Protein AF-A0A9J6AT78-F1 (afdb_monomer)

Secondary structure (DSSP, 8-state):
-HHHHHHHHHHHT---EEEEETTS-GGGPPTTSEEEEE-GGGHHHHHHHHHHHHHHHSTT-----TTT-HHHHHHIIIIIHHHHHHHHTS--------BTB-TTS--HHHHHHHHHHHHHTT---

Mean predicted aligned error: 10.42 Å

Organism: Solanum commersonii (NCBI:txid4109)

Foldseek 3Di:
DVQVVQVVCVVVVHAAEAEAEPPDDPVPDHPNYHYHYDHCVCPVVVRVVVVVVCVVVDPPDDDCPCPPDVVNLVCLLVPVLVVCCVVVVHDDPPDDDDDPDDNNNDPVVVSVVVVVVCVVVVHDD

Sequence (125 aa):
MGISMAFMAAMKGYKMVLIMPLCTSMERRPFGADLIVIDPTKGMEGTVKKAYELLESTPNVFMLQQFSNHVNTQLHFDTIGPEIWEETLGPHHITENGVGFKPDIPDMDLMEEHLHWKRSEGFPL

Nearest PDB structures (foldseek):
  7n2t-assembly1_A-2  TM=7.933E-01  e=7.556E-06  Citrullus lanatus
  8b9y-assembly1_B  TM=8.434E-01  e=4.589E-05  Trypanosoma cruzi
  8b9w-assembly1_B  TM=7.804E-01  e=2.515E-05  Trypanosoma theileri
  8b9y-assembly1_A  TM=8.154E-01  e=2.133E-04  Trypanosoma cruzi
  6ahi-assembly1_B  TM=9.251E-01  e=1.692E-03  Helicobacter pylori 26695

Radius of gyration: 18.04 Å; Cα contacts (8 Å, |Δi|>4): 102; chains: 1; bounding box: 39×37×44 Å

pLDDT: mean 76.32, std 14.46, range [44.09, 93.75]

Structure (mmCIF, N/CA/C/O backbone):
data_AF-A0A9J6AT78-F1
#
_entry.id   AF-A0A9J6AT78-F1
#
loop_
_atom_site.group_PDB
_atom_site.id
_atom_site.type_symbol
_atom_site.label_atom_id
_atom_site.label_alt_id
_atom_site.label_comp_id
_atom_site.label_asym_id
_atom_site.label_entity_id
_atom_site.label_seq_id
_atom_site.pdbx_PDB_ins_code
_atom_site.Cartn_x
_atom_site.Cartn_y
_atom_site.Cartn_z
_atom_site.occupancy
_atom_site.B_iso_or_equiv
_atom_site.auth_seq_id
_atom_site.auth_comp_id
_atom_site.auth_asym_id
_atom_site.auth_atom_id
_atom_site.pdbx_PDB_model_num
ATOM 1 N N . MET A 1 1 ? -2.002 4.564 -5.508 1.00 74.88 1 MET A N 1
ATOM 2 C CA . MET A 1 1 ? -2.168 3.320 -4.725 1.00 74.88 1 MET A CA 1
ATOM 3 C C . MET A 1 1 ? -3.592 3.088 -4.219 1.00 74.88 1 MET A C 1
ATOM 5 O O . MET A 1 1 ? -4.172 2.081 -4.590 1.00 74.88 1 MET A O 1
ATOM 9 N N . GLY A 1 2 ? -4.187 3.979 -3.410 1.00 80.88 2 GLY A N 1
ATOM 10 C CA . GLY A 1 2 ? -5.500 3.718 -2.782 1.00 80.88 2 GLY A CA 1
ATOM 11 C C . GLY A 1 2 ? -6.634 3.343 -3.751 1.00 80.88 2 GLY A C 1
ATOM 12 O O . GLY A 1 2 ? -7.382 2.415 -3.472 1.00 80.88 2 GLY A O 1
ATOM 13 N N . ILE A 1 3 ? -6.710 4.000 -4.913 1.00 84.31 3 ILE A N 1
ATOM 14 C CA . ILE A 1 3 ? -7.707 3.706 -5.959 1.00 84.31 3 ILE A CA 1
ATOM 15 C C . ILE A 1 3 ? -7.456 2.332 -6.598 1.00 84.31 3 ILE A C 1
ATOM 17 O O . ILE A 1 3 ? -8.357 1.500 -6.637 1.00 84.31 3 ILE A O 1
ATOM 21 N N . SER A 1 4 ? -6.226 2.073 -7.054 1.00 86.38 4 SER A N 1
ATOM 22 C CA . SER A 1 4 ? -5.836 0.805 -7.689 1.00 86.38 4 SER A CA 1
ATOM 23 C C . SER A 1 4 ? -6.079 -0.392 -6.769 1.00 86.38 4 SER A C 1
ATOM 25 O O . SER A 1 4 ? -6.591 -1.421 -7.198 1.00 86.38 4 SER A O 1
ATOM 27 N N . MET A 1 5 ? -5.768 -0.241 -5.481 1.00 87.25 5 MET A N 1
ATOM 28 C CA . MET A 1 5 ? -6.000 -1.287 -4.492 1.00 87.25 5 MET A CA 1
ATOM 29 C C . MET A 1 5 ? -7.486 -1.513 -4.218 1.00 87.25 5 MET A C 1
ATOM 31 O O . MET A 1 5 ? -7.900 -2.664 -4.133 1.00 87.25 5 MET A O 1
ATOM 35 N N . ALA A 1 6 ? -8.291 -0.450 -4.128 1.00 87.81 6 ALA A N 1
ATOM 36 C CA . ALA A 1 6 ? -9.737 -0.580 -3.950 1.00 87.81 6 ALA A CA 1
ATOM 37 C C . ALA A 1 6 ? -10.381 -1.311 -5.131 1.00 87.81 6 ALA A C 1
ATOM 39 O O . ALA A 1 6 ? -11.208 -2.197 -4.937 1.00 87.81 6 ALA A O 1
ATOM 40 N N . PHE A 1 7 ? -9.925 -1.007 -6.347 1.00 88.25 7 PHE A N 1
ATOM 41 C CA . PHE A 1 7 ? -10.332 -1.721 -7.548 1.00 88.25 7 PHE A CA 1
ATOM 42 C C . PHE A 1 7 ? -9.959 -3.212 -7.488 1.00 88.25 7 PHE A C 1
ATOM 44 O O . PHE A 1 7 ? -10.827 -4.069 -7.651 1.00 88.25 7 PHE A O 1
ATOM 51 N N . MET A 1 8 ? -8.701 -3.543 -7.173 1.00 90.44 8 MET A N 1
ATOM 52 C CA . MET A 1 8 ? -8.251 -4.939 -7.058 1.00 90.44 8 MET A CA 1
ATOM 53 C C . MET A 1 8 ? -8.966 -5.709 -5.944 1.00 90.44 8 MET A C 1
ATOM 55 O O . MET A 1 8 ? -9.295 -6.883 -6.118 1.00 90.44 8 MET A O 1
ATOM 59 N N . ALA A 1 9 ? -9.222 -5.059 -4.808 1.00 90.25 9 ALA A N 1
ATOM 60 C CA . ALA A 1 9 ? -9.974 -5.636 -3.705 1.00 90.25 9 ALA A CA 1
ATOM 61 C C . ALA A 1 9 ? -11.416 -5.938 -4.124 1.00 90.25 9 ALA A C 1
ATOM 63 O O . ALA A 1 9 ? -11.871 -7.064 -3.935 1.00 90.25 9 ALA A O 1
ATOM 64 N N . ALA A 1 10 ? -12.089 -4.990 -4.784 1.00 89.75 10 ALA A N 1
ATOM 65 C CA . ALA A 1 10 ? -13.435 -5.186 -5.310 1.00 89.75 10 ALA A CA 1
ATOM 66 C C . ALA A 1 10 ? -13.494 -6.344 -6.322 1.00 89.75 10 ALA A C 1
ATOM 68 O O . ALA A 1 10 ? -14.362 -7.208 -6.210 1.00 89.75 10 ALA A O 1
ATOM 69 N N . MET A 1 11 ? -12.539 -6.424 -7.256 1.00 90.94 11 MET A N 1
ATOM 70 C CA . MET A 1 11 ? -12.469 -7.515 -8.239 1.00 90.94 11 MET A CA 1
ATOM 71 C C . MET A 1 11 ? -12.251 -8.890 -7.604 1.00 90.94 11 MET A C 1
ATOM 73 O O . MET A 1 11 ? -12.798 -9.883 -8.076 1.00 90.94 11 MET A O 1
ATOM 77 N N . LYS A 1 12 ? -11.429 -8.966 -6.553 1.00 91.31 12 LYS A N 1
ATOM 78 C CA . LYS A 1 12 ? -11.115 -10.222 -5.858 1.00 91.31 12 LYS A CA 1
ATOM 79 C C . LYS A 1 12 ? -12.081 -10.541 -4.709 1.00 91.31 12 LYS A C 1
ATOM 81 O O . LYS A 1 12 ? -11.910 -11.564 -4.054 1.00 91.31 12 LYS A O 1
ATOM 86 N N . GLY A 1 13 ? -13.086 -9.697 -4.464 1.00 91.06 13 GLY A N 1
ATOM 87 C CA . GLY A 1 13 ? -14.075 -9.888 -3.399 1.00 91.06 13 GLY A CA 1
ATOM 88 C C . GLY A 1 13 ? -13.543 -9.635 -1.983 1.00 91.06 13 GLY A C 1
ATOM 89 O O . GLY A 1 13 ? -14.127 -10.120 -1.014 1.00 91.06 13 GLY A O 1
ATOM 90 N N . TYR A 1 14 ? -12.447 -8.887 -1.839 1.00 91.56 14 TYR A N 1
ATOM 91 C CA . TYR A 1 14 ? -11.921 -8.481 -0.538 1.00 91.56 14 TYR A CA 1
ATOM 92 C C . TYR A 1 14 ? -12.579 -7.191 -0.058 1.00 91.56 14 TYR A C 1
ATOM 94 O O . TYR A 1 14 ? -12.731 -6.229 -0.812 1.00 91.56 14 TYR A O 1
ATOM 102 N N . LYS A 1 15 ? -12.896 -7.137 1.239 1.00 91.06 15 LYS A N 1
ATOM 103 C CA . LYS A 1 15 ? -13.198 -5.866 1.899 1.00 91.06 15 LYS A CA 1
ATOM 104 C C . LYS A 1 15 ? -11.909 -5.072 2.045 1.00 91.06 15 LYS A C 1
ATOM 106 O O . LYS A 1 15 ? -10.910 -5.603 2.526 1.00 91.06 15 LYS A O 1
ATOM 111 N N . MET A 1 16 ? -11.947 -3.805 1.657 1.00 91.31 16 MET A N 1
ATOM 112 C CA . MET A 1 16 ? -10.806 -2.911 1.777 1.00 91.31 16 MET A CA 1
ATOM 113 C C . MET A 1 16 ? -11.164 -1.699 2.620 1.00 91.31 16 MET A C 1
ATOM 115 O O . MET A 1 16 ? -12.173 -1.046 2.373 1.00 91.31 16 MET A O 1
ATOM 119 N N . VAL A 1 17 ? -10.279 -1.382 3.564 1.00 91.94 17 VAL A N 1
ATOM 120 C CA . VAL A 1 17 ? -10.302 -0.138 4.330 1.00 91.94 17 VAL A CA 1
ATOM 121 C C . VAL A 1 17 ? -9.112 0.709 3.897 1.00 91.94 17 VAL A C 1
ATOM 123 O O . VAL A 1 17 ? -7.971 0.243 3.909 1.00 91.94 17 VAL A O 1
ATOM 126 N N . LEU A 1 18 ? -9.368 1.955 3.513 1.00 90.56 18 LEU A N 1
ATOM 127 C CA . LEU A 1 18 ? -8.349 2.948 3.200 1.00 90.56 18 LEU A CA 1
ATOM 128 C C . LEU A 1 18 ? -8.358 4.040 4.268 1.00 90.56 18 LEU A C 1
ATOM 130 O O . LEU A 1 18 ? -9.412 4.548 4.640 1.00 90.56 18 LEU A O 1
ATOM 134 N N . ILE A 1 19 ? -7.171 4.426 4.731 1.00 90.38 19 ILE A N 1
ATOM 135 C CA . ILE A 1 19 ? -6.993 5.510 5.697 1.00 90.38 19 ILE A CA 1
ATOM 136 C C . ILE A 1 19 ? -6.219 6.632 5.014 1.00 90.38 19 ILE A C 1
ATOM 138 O O . ILE A 1 19 ? -5.188 6.372 4.392 1.00 90.38 19 ILE A O 1
ATOM 142 N N . MET A 1 20 ? -6.712 7.867 5.099 1.00 87.44 20 MET A N 1
ATOM 143 C CA . MET A 1 20 ? -6.024 9.032 4.533 1.00 87.44 20 MET A CA 1
ATOM 144 C C . MET A 1 20 ? -6.281 10.310 5.348 1.00 87.44 20 MET A C 1
ATOM 146 O O . MET A 1 20 ? -7.318 10.417 6.008 1.00 87.44 20 MET A O 1
ATOM 150 N N . PRO A 1 21 ? -5.389 11.312 5.285 1.00 84.38 21 PRO A N 1
ATOM 151 C CA . PRO A 1 21 ? -5.652 12.619 5.874 1.00 84.38 21 PRO A CA 1
ATOM 152 C C . PRO A 1 21 ? -6.688 13.416 5.057 1.00 84.38 21 PRO A C 1
ATOM 154 O O . PRO A 1 21 ? -6.754 13.299 3.828 1.00 84.38 21 PRO A O 1
ATOM 157 N N . LEU A 1 22 ? -7.468 14.270 5.734 1.00 75.12 22 LEU A N 1
ATOM 158 C CA . LEU A 1 22 ? -8.565 15.078 5.157 1.00 75.12 22 LEU A CA 1
ATOM 159 C C . LEU A 1 22 ? -8.131 16.082 4.063 1.00 75.12 22 LEU A C 1
ATOM 161 O O . LEU A 1 22 ? -8.977 16.699 3.427 1.00 75.12 22 LEU A O 1
ATOM 165 N N . CYS A 1 23 ? -6.833 16.250 3.803 1.00 64.25 23 CYS A N 1
ATOM 166 C CA . CYS A 1 23 ? -6.301 17.159 2.780 1.00 64.25 23 CYS A CA 1
ATOM 167 C C . CYS A 1 23 ? -6.329 16.599 1.342 1.00 64.25 23 CYS A C 1
ATOM 169 O O . CYS A 1 23 ? -5.835 17.240 0.416 1.00 64.25 23 CYS A O 1
ATOM 171 N N . THR A 1 24 ? -6.880 15.405 1.134 1.00 62.28 24 THR A N 1
ATOM 172 C CA . THR A 1 24 ? -6.961 14.759 -0.183 1.00 62.28 24 THR A CA 1
ATOM 173 C C . THR A 1 24 ? 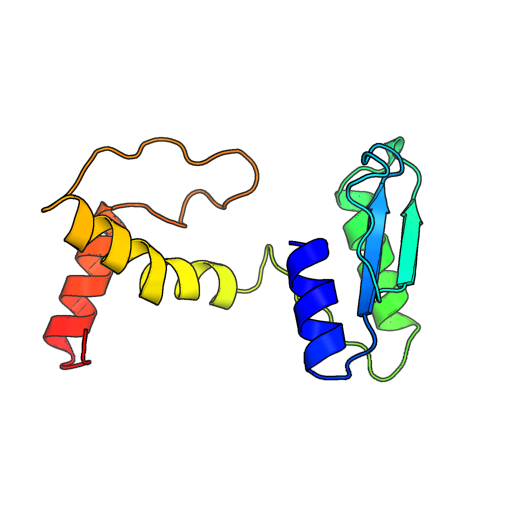-8.227 15.181 -0.941 1.00 62.28 24 THR A C 1
ATOM 175 O O . THR A 1 24 ? -9.316 15.258 -0.372 1.00 62.28 24 THR A O 1
ATOM 178 N N . SER A 1 25 ? -8.097 15.493 -2.240 1.00 63.34 25 SER A N 1
ATOM 179 C CA . SER A 1 25 ? -9.225 15.951 -3.069 1.00 63.34 25 SER A CA 1
ATOM 180 C C . SER A 1 25 ? -10.338 14.900 -3.152 1.00 63.34 25 SER A C 1
ATOM 182 O O . SER A 1 25 ? -10.081 13.695 -3.172 1.00 63.34 25 SER A O 1
ATOM 184 N N . MET A 1 26 ? -11.597 15.345 -3.236 1.00 63.00 26 MET A N 1
ATOM 185 C CA . MET A 1 26 ? -12.754 14.438 -3.263 1.00 63.00 26 MET A CA 1
ATOM 186 C C . MET A 1 26 ? -12.790 13.495 -4.466 1.00 63.00 26 MET A C 1
ATOM 188 O O . MET A 1 26 ? -13.333 12.400 -4.357 1.00 63.00 26 MET A O 1
ATOM 192 N N . GLU A 1 27 ? -12.153 13.880 -5.567 1.00 67.44 27 GLU A N 1
ATOM 193 C CA . GLU A 1 27 ? -11.991 13.057 -6.770 1.00 67.44 27 GLU A CA 1
ATOM 194 C C . GLU A 1 27 ? -11.141 11.800 -6.526 1.00 67.44 27 GLU A C 1
ATOM 196 O O . GLU A 1 27 ? -11.209 10.847 -7.293 1.00 67.44 27 GLU A O 1
ATOM 201 N N . ARG A 1 28 ? -10.342 11.769 -5.450 1.00 66.69 28 ARG A N 1
ATOM 202 C CA . ARG A 1 28 ? -9.440 10.652 -5.128 1.00 66.69 28 ARG A CA 1
ATOM 203 C C . ARG A 1 28 ? -10.039 9.636 -4.157 1.00 66.69 28 ARG A C 1
ATOM 205 O O . ARG A 1 28 ? -9.322 8.757 -3.673 1.00 66.69 28 ARG A O 1
ATOM 212 N N . ARG A 1 29 ? -11.337 9.739 -3.857 1.00 67.75 29 ARG A N 1
ATOM 213 C CA . ARG A 1 29 ? -12.028 8.760 -3.012 1.00 67.75 29 ARG A CA 1
ATOM 214 C C . ARG A 1 29 ? -12.136 7.425 -3.756 1.00 67.75 29 ARG A C 1
ATOM 216 O O . ARG A 1 29 ? -12.662 7.402 -4.867 1.00 67.75 29 ARG A O 1
ATOM 223 N N . PRO A 1 30 ? -11.651 6.316 -3.177 1.00 68.81 30 PRO A N 1
ATOM 224 C CA . PRO A 1 30 ? -11.787 5.012 -3.807 1.00 68.81 30 PRO A CA 1
ATOM 225 C 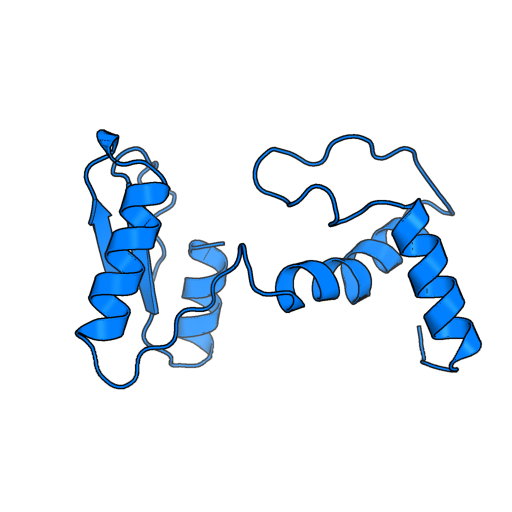C . PRO A 1 30 ? -13.258 4.589 -3.853 1.00 68.81 30 PRO A C 1
ATOM 227 O O . PRO A 1 30 ? -13.976 4.686 -2.859 1.00 68.81 30 PRO A O 1
ATOM 230 N N . PHE A 1 31 ? -13.698 4.070 -4.995 1.00 71.06 31 PHE A N 1
ATOM 231 C CA . PHE A 1 31 ? -14.990 3.402 -5.099 1.00 71.06 31 PHE A CA 1
ATOM 232 C C . PHE A 1 31 ? -14.870 1.967 -4.575 1.00 71.06 31 PHE A C 1
ATOM 234 O O . PHE A 1 31 ? -13.922 1.262 -4.916 1.00 71.06 31 PHE A O 1
ATOM 241 N N . GLY A 1 32 ? -15.825 1.535 -3.747 1.00 75.69 32 GLY A N 1
ATOM 242 C CA . GLY A 1 32 ? -15.883 0.156 -3.242 1.00 75.69 32 GLY A CA 1
ATOM 243 C C . GLY A 1 32 ? -14.943 -0.170 -2.074 1.00 75.69 32 GLY A C 1
ATOM 244 O O . GLY A 1 32 ? -14.782 -1.344 -1.755 1.00 75.69 32 GLY A O 1
ATOM 245 N N . ALA A 1 33 ? -14.347 0.836 -1.427 1.00 86.25 33 ALA A N 1
ATOM 246 C CA . ALA A 1 33 ? -13.570 0.670 -0.198 1.00 86.25 33 ALA A CA 1
ATOM 247 C C . ALA A 1 33 ?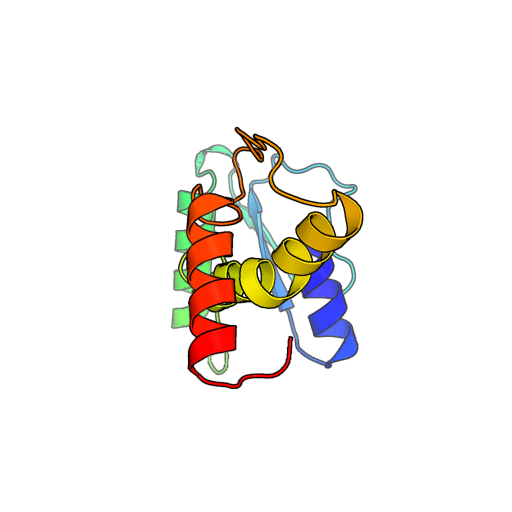 -14.112 1.568 0.921 1.00 86.25 33 ALA A C 1
ATOM 249 O O . ALA A 1 33 ? -14.545 2.695 0.670 1.00 86.25 33 ALA A O 1
ATOM 250 N N . ASP A 1 34 ? -14.039 1.083 2.157 1.00 88.81 34 ASP A N 1
ATOM 251 C CA . ASP A 1 34 ? -14.362 1.866 3.343 1.00 88.81 34 ASP A CA 1
ATOM 252 C C . ASP A 1 34 ? -13.270 2.912 3.571 1.00 88.81 34 ASP A C 1
ATOM 254 O O . ASP A 1 34 ? -12.078 2.598 3.572 1.00 88.81 34 ASP A O 1
ATOM 258 N N . LEU A 1 35 ? -13.665 4.170 3.761 1.00 88.00 35 LEU A N 1
ATOM 259 C CA . LEU A 1 35 ? -12.734 5.285 3.892 1.00 88.00 35 LEU A CA 1
ATOM 260 C C . LEU A 1 35 ? -12.742 5.843 5.316 1.00 88.00 35 LEU A C 1
ATOM 262 O O . LEU A 1 35 ? -13.736 6.412 5.762 1.00 88.00 35 LEU A O 1
ATOM 266 N N . ILE A 1 36 ? -11.602 5.750 5.997 1.00 89.12 36 ILE A N 1
ATOM 267 C CA . ILE A 1 36 ? -11.364 6.404 7.284 1.00 89.12 36 ILE A CA 1
ATOM 268 C C . ILE A 1 36 ? -10.543 7.663 7.030 1.00 89.12 36 ILE A C 1
ATOM 270 O O . ILE A 1 36 ? -9.400 7.606 6.573 1.00 89.12 36 ILE A O 1
ATOM 274 N N . VAL A 1 37 ? -11.123 8.812 7.355 1.00 87.88 37 VAL A N 1
ATOM 275 C CA . VAL A 1 37 ? -10.438 10.096 7.227 1.00 87.88 37 VAL A CA 1
ATOM 276 C C . VAL A 1 37 ? -9.892 10.525 8.581 1.00 87.88 37 VAL A C 1
ATOM 278 O O . VAL A 1 37 ? -10.607 10.483 9.582 1.00 87.88 37 VAL A O 1
ATOM 281 N N . ILE A 1 38 ? -8.625 10.935 8.615 1.00 89.44 38 ILE A N 1
ATOM 282 C CA . ILE A 1 38 ? -7.968 11.433 9.827 1.00 89.44 38 ILE A CA 1
ATOM 283 C C . ILE A 1 38 ? -7.635 12.923 9.730 1.00 89.44 38 ILE A C 1
ATOM 285 O O . ILE A 1 38 ? -7.621 13.517 8.648 1.00 89.44 38 ILE A O 1
ATOM 289 N N . ASP A 1 39 ? -7.332 13.507 10.888 1.00 87.88 39 ASP A N 1
ATOM 290 C CA . ASP A 1 39 ? -6.855 14.880 11.019 1.00 87.88 39 ASP A CA 1
ATOM 291 C C . ASP A 1 39 ? -5.626 15.129 10.114 1.00 87.88 39 ASP A C 1
ATOM 293 O O . ASP A 1 39 ? -4.630 14.401 10.227 1.00 87.88 39 ASP A O 1
ATOM 297 N N . PRO A 1 40 ? -5.671 16.139 9.221 1.00 85.06 40 PRO A N 1
ATOM 298 C CA . PRO A 1 40 ? -4.582 16.436 8.297 1.00 85.06 40 PRO A CA 1
ATOM 299 C C . PRO A 1 40 ? -3.277 16.823 9.004 1.00 85.06 40 PRO A C 1
ATOM 301 O O . PRO A 1 40 ? -2.207 16.571 8.455 1.00 85.06 40 PRO A O 1
ATOM 304 N N . THR A 1 41 ? -3.338 17.362 10.228 1.00 88.62 41 THR A N 1
ATOM 305 C CA . THR A 1 41 ? -2.150 17.742 11.014 1.00 88.62 41 THR A CA 1
ATOM 306 C C . 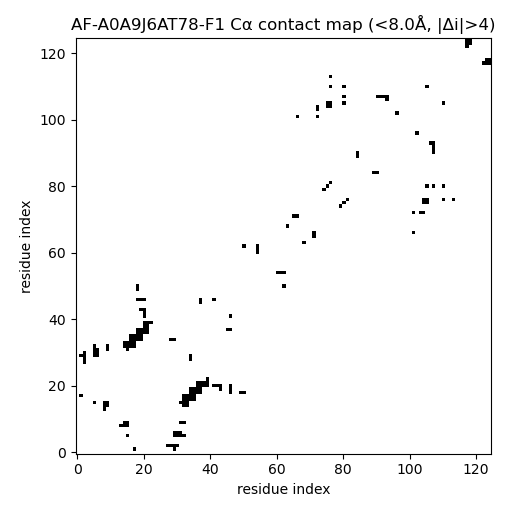THR A 1 41 ? -1.282 16.545 11.398 1.00 88.62 41 THR A C 1
ATOM 308 O O . THR A 1 41 ? -0.087 16.701 11.628 1.00 88.62 41 THR A O 1
ATOM 311 N N . LYS A 1 42 ? -1.857 15.335 11.424 1.00 86.38 42 LYS A N 1
ATOM 312 C CA . LYS A 1 42 ? -1.131 14.100 11.751 1.00 86.38 42 LYS A CA 1
ATOM 313 C C . LYS A 1 42 ? -0.404 13.487 10.551 1.00 86.38 42 LYS A C 1
ATOM 315 O O . LYS A 1 42 ? 0.379 12.554 10.730 1.00 86.38 42 LYS A O 1
ATOM 320 N N . GLY A 1 43 ? -0.674 13.974 9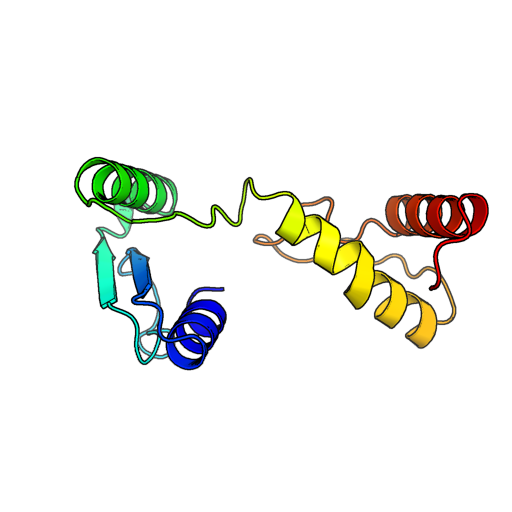.338 1.00 85.19 43 GLY A N 1
ATOM 321 C CA . GLY A 1 43 ? -0.004 13.551 8.110 1.00 85.19 43 GLY A CA 1
ATOM 322 C C . GLY A 1 43 ? 0.027 12.031 7.881 1.00 85.19 43 GLY A C 1
ATOM 323 O O . GLY A 1 43 ? -0.887 11.283 8.247 1.00 85.19 43 GLY A O 1
ATOM 324 N N . MET A 1 44 ? 1.104 11.565 7.243 1.00 84.88 44 MET A N 1
ATOM 325 C CA . MET A 1 44 ? 1.296 10.145 6.925 1.00 84.88 44 MET A CA 1
ATOM 326 C C . MET A 1 44 ? 1.609 9.291 8.155 1.00 84.88 44 MET A C 1
ATOM 328 O O . MET A 1 44 ? 1.145 8.156 8.230 1.00 84.88 44 MET A O 1
ATOM 332 N N . GLU A 1 45 ? 2.325 9.830 9.141 1.00 87.81 45 GLU A N 1
ATOM 333 C CA . GLU A 1 45 ? 2.635 9.113 10.383 1.00 87.81 45 GLU A CA 1
ATOM 334 C C . GLU A 1 45 ? 1.355 8.750 11.148 1.00 87.81 45 GLU A C 1
ATOM 336 O O . GLU A 1 45 ? 1.151 7.595 11.524 1.00 87.81 45 GLU A O 1
ATOM 341 N N . GLY A 1 46 ? 0.422 9.699 11.277 1.00 89.56 46 GLY A N 1
ATOM 342 C CA . GLY A 1 46 ? -0.893 9.439 11.857 1.00 89.56 46 GLY A CA 1
ATOM 343 C C . GLY A 1 46 ? -1.713 8.425 11.067 1.00 89.56 46 GLY A C 1
ATOM 344 O O . GLY A 1 46 ? -2.441 7.630 11.661 1.00 89.56 46 GLY A O 1
ATOM 345 N N . THR A 1 47 ? -1.574 8.425 9.739 1.00 90.06 47 THR A N 1
ATOM 346 C CA . THR A 1 47 ? -2.254 7.465 8.858 1.00 90.06 47 THR A CA 1
ATOM 347 C C . THR A 1 47 ? -1.754 6.048 9.124 1.00 90.06 47 THR A C 1
ATOM 349 O O . THR A 1 47 ? -2.553 5.131 9.311 1.00 90.06 47 THR A O 1
ATOM 352 N N . VAL A 1 48 ? -0.433 5.876 9.207 1.00 89.62 48 VAL A N 1
ATOM 353 C CA . VAL A 1 48 ? 0.209 4.589 9.495 1.00 89.62 48 VAL A CA 1
ATOM 354 C C . VAL A 1 48 ? -0.140 4.112 10.901 1.00 89.62 48 VAL A C 1
ATOM 356 O O . VAL A 1 48 ? -0.567 2.971 11.061 1.00 89.62 48 VAL A O 1
ATOM 359 N N . LYS A 1 49 ? -0.049 4.987 11.910 1.00 92.69 49 LYS A N 1
ATOM 360 C CA . LYS A 1 49 ? -0.432 4.651 13.287 1.00 92.69 49 LYS A CA 1
ATOM 361 C C . LYS A 1 49 ? -1.875 4.154 13.364 1.00 92.69 49 LYS A C 1
ATOM 363 O O . LYS A 1 49 ? -2.136 3.123 13.976 1.00 92.69 49 LYS A O 1
ATOM 368 N N . LYS A 1 50 ? -2.808 4.840 12.693 1.00 91.81 50 LYS A N 1
ATOM 369 C CA . LYS A 1 50 ? -4.216 4.430 12.687 1.00 91.81 50 LYS A CA 1
ATOM 370 C C . LYS A 1 50 ? -4.438 3.084 11.994 1.00 91.81 50 LYS A C 1
ATOM 372 O O . LYS A 1 50 ? -5.306 2.325 12.417 1.00 91.81 50 LYS A O 1
ATOM 377 N N . ALA A 1 51 ? -3.655 2.778 10.959 1.00 91.94 51 ALA A N 1
ATOM 378 C CA . ALA A 1 51 ? -3.703 1.480 10.292 1.00 91.94 51 ALA A CA 1
ATOM 379 C C . ALA A 1 51 ? -3.253 0.341 11.219 1.00 91.94 51 ALA A C 1
ATOM 381 O O . ALA A 1 51 ? -3.903 -0.701 11.241 1.00 91.94 51 ALA A O 1
ATOM 382 N N . TYR A 1 52 ? -2.207 0.554 12.023 1.00 93.06 52 TYR A N 1
ATOM 383 C CA . TYR A 1 52 ? -1.778 -0.420 13.032 1.00 93.06 52 TYR A CA 1
ATOM 384 C C . TYR A 1 52 ? -2.810 -0.602 14.151 1.00 93.06 52 TYR A C 1
ATOM 386 O O . TYR A 1 52 ? -3.136 -1.736 14.482 1.00 93.06 52 TYR A O 1
ATOM 394 N N . GLU A 1 53 ? -3.408 0.481 14.660 1.00 93.50 53 GLU A N 1
ATOM 395 C CA . GLU A 1 53 ? -4.510 0.380 15.633 1.00 93.50 53 GLU A CA 1
ATOM 396 C C . GLU A 1 53 ? -5.678 -0.468 15.090 1.00 93.50 53 GLU A C 1
ATOM 398 O O . GLU A 1 53 ? -6.282 -1.260 15.816 1.00 93.50 53 GLU A O 1
ATOM 403 N N . LEU A 1 54 ? -6.012 -0.316 13.803 1.00 91.75 54 LEU A N 1
ATOM 404 C CA . LEU A 1 54 ? -7.064 -1.103 13.156 1.00 91.75 54 LEU A CA 1
ATOM 405 C C . LEU A 1 54 ? -6.662 -2.574 12.990 1.00 91.75 54 LEU A C 1
ATOM 407 O O . LEU A 1 54 ? -7.492 -3.456 13.199 1.00 91.75 54 LEU A O 1
ATOM 411 N N . LEU A 1 55 ? -5.401 -2.829 12.635 1.00 92.88 55 LEU A N 1
ATOM 412 C CA . LEU A 1 55 ? -4.844 -4.173 12.498 1.00 92.88 55 LEU A CA 1
ATOM 413 C C . LEU A 1 55 ? -4.889 -4.942 13.827 1.00 92.88 55 LEU A C 1
ATOM 415 O O . LEU A 1 55 ? -5.243 -6.114 13.837 1.00 92.88 55 LEU A O 1
ATOM 419 N N . GLU A 1 56 ? -4.572 -4.282 14.942 1.00 93.75 56 GLU A N 1
ATOM 420 C CA . GLU A 1 56 ? -4.594 -4.886 16.281 1.00 93.75 56 GLU A CA 1
ATOM 421 C C . GLU A 1 56 ? -6.017 -5.138 16.798 1.00 93.75 56 GLU A C 1
ATOM 423 O O . GLU A 1 56 ? -6.265 -6.117 17.501 1.00 93.75 56 GLU A O 1
ATOM 428 N N . SER A 1 57 ? -6.962 -4.260 16.455 1.00 93.38 57 SER A N 1
ATOM 429 C CA . SER A 1 57 ? -8.339 -4.318 16.964 1.00 93.38 57 SER A CA 1
ATOM 430 C C . SER A 1 57 ? -9.300 -5.140 16.103 1.00 93.38 57 SER A C 1
ATOM 432 O O . SER A 1 57 ? -10.399 -5.456 16.562 1.00 93.38 57 SER A O 1
ATOM 434 N N . THR A 1 58 ? -8.913 -5.506 14.877 1.00 91.44 58 THR A N 1
ATOM 435 C CA . THR A 1 58 ? -9.800 -6.191 13.929 1.00 91.44 58 THR A CA 1
ATOM 436 C C . THR A 1 58 ? -9.269 -7.583 13.583 1.00 91.44 58 THR A C 1
ATOM 438 O O . THR A 1 58 ? -8.204 -7.700 12.976 1.00 91.44 58 THR A O 1
ATOM 441 N N . PRO A 1 59 ? -10.006 -8.662 13.900 1.00 91.38 59 PRO A N 1
ATOM 442 C CA . PRO A 1 59 ? -9.606 -10.000 13.487 1.00 91.38 59 PRO A CA 1
ATOM 443 C C . PRO A 1 59 ? -9.688 -10.147 11.960 1.00 91.38 59 PRO A C 1
ATOM 445 O O . PRO A 1 59 ? -10.564 -9.574 11.315 1.00 91.38 59 PRO A O 1
ATOM 448 N N . ASN A 1 60 ? -8.810 -10.981 11.393 1.00 90.75 60 ASN A N 1
ATOM 449 C CA . ASN A 1 60 ? -8.771 -11.298 9.959 1.00 90.75 60 ASN A CA 1
ATOM 450 C C . ASN A 1 60 ? -8.524 -10.078 9.043 1.00 90.75 60 ASN A C 1
ATOM 452 O O . ASN A 1 60 ? -9.113 -9.956 7.969 1.00 90.75 60 ASN A O 1
ATOM 456 N N . VAL A 1 61 ? -7.651 -9.168 9.479 1.00 92.44 61 VAL A N 1
ATOM 457 C CA . VAL A 1 61 ? -7.177 -8.030 8.683 1.00 92.44 61 VAL A CA 1
ATOM 458 C C . VAL A 1 61 ? -5.724 -8.243 8.280 1.00 92.44 61 VAL A C 1
ATOM 460 O O . VAL A 1 61 ? -4.920 -8.779 9.038 1.00 92.44 61 VAL A O 1
ATOM 463 N N . PHE A 1 62 ? -5.388 -7.798 7.071 1.00 90.75 62 PHE A N 1
ATOM 464 C CA . PHE A 1 62 ? -4.030 -7.810 6.547 1.00 90.75 62 PHE A CA 1
ATOM 465 C C . PHE A 1 62 ? -3.645 -6.416 6.050 1.00 90.75 62 PHE A C 1
ATOM 467 O O . PHE A 1 62 ? -4.394 -5.784 5.303 1.00 90.75 62 PHE A O 1
ATOM 474 N N . MET A 1 63 ? -2.464 -5.939 6.444 1.00 90.75 63 MET A N 1
ATOM 475 C CA . MET A 1 63 ? -1.919 -4.659 5.996 1.00 90.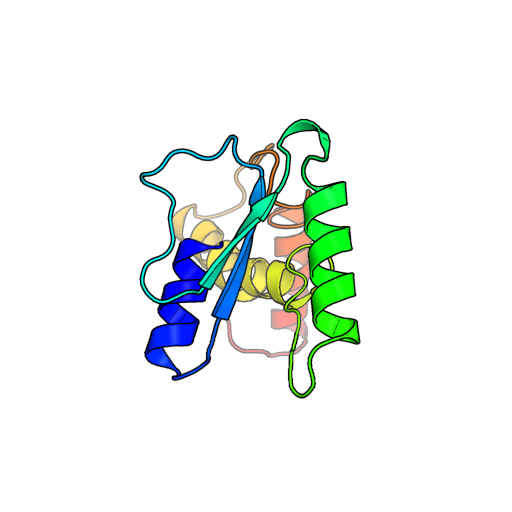75 63 MET A CA 1
ATOM 476 C C . MET A 1 63 ? -0.850 -4.897 4.926 1.00 90.75 63 MET A C 1
ATOM 478 O O . MET A 1 63 ? 0.146 -5.562 5.175 1.00 90.75 63 MET A O 1
ATOM 482 N N . LEU A 1 64 ? -1.028 -4.309 3.741 1.00 88.12 64 LEU A N 1
ATOM 483 C CA . LEU A 1 64 ? -0.140 -4.525 2.584 1.00 88.12 64 LEU A CA 1
ATOM 484 C C . LEU A 1 64 ? 1.226 -3.838 2.694 1.00 88.12 64 LEU A C 1
ATOM 486 O O . LEU A 1 64 ? 2.155 -4.210 1.983 1.00 88.12 64 LEU A O 1
ATOM 490 N N . GLN A 1 65 ? 1.312 -2.805 3.537 1.00 87.12 65 GLN A N 1
ATOM 491 C CA . GLN A 1 65 ? 2.527 -2.053 3.849 1.00 87.12 65 GLN A CA 1
ATOM 492 C C . GLN A 1 65 ? 3.371 -1.636 2.621 1.00 87.12 65 GLN A C 1
ATOM 494 O O . GLN A 1 65 ? 4.548 -1.964 2.530 1.00 87.12 65 GLN A O 1
ATOM 499 N N . GLN A 1 66 ? 2.805 -0.858 1.688 1.00 81.69 66 GLN A N 1
ATOM 500 C CA . GLN A 1 66 ? 3.460 -0.473 0.414 1.00 81.69 66 GLN A CA 1
ATOM 501 C C . GLN A 1 66 ? 4.896 0.088 0.534 1.00 81.69 66 GLN A C 1
ATOM 503 O O . GLN A 1 66 ? 5.671 0.003 -0.415 1.00 81.69 66 GLN A O 1
ATOM 508 N N . PHE A 1 67 ? 5.239 0.691 1.678 1.00 80.56 67 PHE A N 1
ATOM 509 C CA . PHE A 1 67 ? 6.551 1.292 1.917 1.00 80.56 67 PHE A CA 1
ATOM 510 C C . PHE A 1 67 ? 7.595 0.291 2.423 1.00 80.56 67 PHE A C 1
ATOM 512 O O . PHE A 1 67 ? 8.781 0.513 2.220 1.00 80.56 67 PHE A O 1
ATOM 519 N N . SER A 1 68 ? 7.206 -0.801 3.078 1.00 82.31 68 SER A N 1
ATOM 520 C CA . SER A 1 68 ? 8.141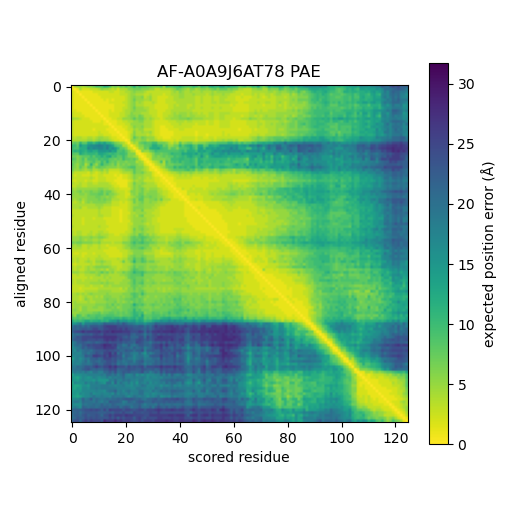 -1.833 3.557 1.00 82.31 68 SER A CA 1
ATOM 521 C C . SER A 1 68 ? 8.085 -3.111 2.723 1.00 82.31 68 SER A C 1
ATOM 523 O O . SER A 1 68 ? 9.048 -3.869 2.721 1.00 82.31 68 SER A O 1
ATOM 525 N N . ASN A 1 69 ? 6.995 -3.343 1.990 1.00 82.69 69 ASN A N 1
ATOM 526 C CA . ASN A 1 69 ? 6.806 -4.544 1.194 1.00 82.69 69 ASN A CA 1
ATOM 527 C C . ASN A 1 69 ? 7.747 -4.564 -0.021 1.00 82.69 69 ASN A C 1
ATOM 529 O O . ASN A 1 69 ? 7.588 -3.777 -0.956 1.00 82.69 69 ASN A O 1
ATOM 533 N N . HIS A 1 70 ? 8.705 -5.491 -0.004 1.00 82.38 70 HIS A N 1
ATOM 534 C CA . HIS A 1 70 ? 9.718 -5.644 -1.048 1.00 82.38 70 HIS A CA 1
ATOM 535 C C . HIS A 1 70 ? 9.118 -6.008 -2.415 1.00 82.38 70 HIS A C 1
ATOM 537 O O . HIS A 1 70 ? 9.670 -5.626 -3.442 1.00 82.38 70 HIS A O 1
ATOM 543 N N . VAL A 1 71 ? 7.938 -6.643 -2.434 1.00 83.81 71 VAL A N 1
ATOM 544 C CA . VAL A 1 71 ? 7.221 -6.997 -3.671 1.00 83.81 71 VAL A CA 1
ATOM 545 C C . VAL A 1 71 ? 6.868 -5.756 -4.495 1.00 83.81 71 VAL A C 1
ATOM 547 O O . VAL A 1 71 ? 6.847 -5.830 -5.718 1.00 83.81 71 VAL A O 1
ATOM 550 N N . ASN A 1 72 ? 6.628 -4.607 -3.848 1.00 81.50 72 ASN A N 1
ATOM 551 C CA . ASN A 1 72 ? 6.358 -3.354 -4.556 1.00 81.50 72 ASN A CA 1
ATOM 552 C C . ASN A 1 72 ? 7.563 -2.950 -5.422 1.00 81.50 72 ASN A C 1
ATOM 554 O O . ASN A 1 72 ? 7.413 -2.717 -6.612 1.00 81.50 72 ASN A O 1
ATOM 558 N N . THR A 1 73 ? 8.765 -2.947 -4.839 1.00 76.62 73 THR A N 1
ATOM 559 C CA . THR A 1 73 ? 10.016 -2.662 -5.557 1.00 76.62 73 THR A CA 1
ATOM 560 C C . THR A 1 73 ? 10.308 -3.730 -6.609 1.00 76.62 73 THR A C 1
ATOM 562 O O . THR A 1 73 ? 10.564 -3.397 -7.760 1.00 76.62 73 THR A O 1
ATOM 565 N N . GLN A 1 74 ? 10.204 -5.007 -6.241 1.00 80.31 74 GLN A N 1
ATOM 566 C CA . GLN A 1 74 ? 10.516 -6.124 -7.130 1.00 80.31 74 GLN A CA 1
ATOM 567 C C . GLN A 1 74 ? 9.653 -6.134 -8.399 1.00 80.31 74 GLN A C 1
ATOM 569 O O . GLN A 1 74 ? 10.180 -6.340 -9.486 1.00 80.31 74 GLN A O 1
ATOM 574 N N . LEU A 1 75 ? 8.349 -5.856 -8.293 1.00 83.31 75 LEU A N 1
ATOM 575 C CA . LEU A 1 75 ? 7.469 -5.805 -9.465 1.00 83.31 75 LEU A CA 1
ATOM 576 C C . LEU A 1 75 ? 7.901 -4.738 -10.472 1.00 83.31 75 LEU A C 1
ATOM 578 O O . LEU A 1 75 ? 7.818 -4.981 -11.671 1.00 83.31 75 LEU A O 1
ATOM 582 N N . HIS A 1 76 ? 8.383 -3.584 -10.011 1.00 80.44 76 HIS A N 1
ATOM 583 C CA . HIS A 1 76 ? 8.910 -2.557 -10.905 1.00 80.44 76 HIS A CA 1
ATOM 584 C C . HIS A 1 76 ? 10.171 -3.034 -11.638 1.00 80.44 76 HIS A C 1
ATOM 586 O O . HIS A 1 76 ? 10.240 -2.862 -12.849 1.00 80.44 76 HIS A O 1
ATOM 592 N N . PHE A 1 77 ? 11.102 -3.704 -10.950 1.00 77.75 77 PHE A N 1
ATOM 593 C CA . PHE A 1 77 ? 12.278 -4.320 -11.584 1.00 77.75 77 PHE A CA 1
ATOM 594 C C . PHE A 1 77 ? 11.923 -5.455 -12.545 1.00 77.75 77 PHE A C 1
ATOM 596 O O . PHE A 1 77 ? 12.602 -5.654 -13.542 1.00 77.75 77 PHE A O 1
ATOM 603 N N . ASP A 1 78 ? 10.879 -6.225 -12.252 1.00 81.12 78 ASP A N 1
ATOM 604 C CA . ASP A 1 78 ? 10.524 -7.390 -13.059 1.00 81.12 78 ASP A CA 1
ATOM 605 C C . ASP A 1 78 ? 9.657 -7.047 -14.278 1.00 81.12 78 ASP A C 1
ATOM 607 O O . ASP A 1 78 ? 9.572 -7.871 -15.183 1.00 81.12 78 ASP A O 1
ATOM 611 N N . THR A 1 79 ? 9.006 -5.877 -14.310 1.00 83.69 79 THR A N 1
ATOM 612 C CA . THR A 1 79 ? 8.040 -5.519 -15.371 1.00 83.69 79 THR A CA 1
ATOM 613 C C . THR A 1 79 ? 8.330 -4.163 -16.008 1.00 83.69 79 THR A C 1
ATOM 615 O O . THR A 1 79 ? 8.732 -4.092 -17.163 1.00 83.69 79 THR A O 1
ATOM 618 N N . ILE A 1 80 ? 8.213 -3.081 -15.238 1.00 80.31 80 ILE A N 1
ATOM 619 C CA . ILE A 1 80 ? 8.368 -1.711 -15.744 1.00 80.31 80 ILE A CA 1
ATOM 620 C C . ILE A 1 80 ? 9.817 -1.421 -16.163 1.00 80.31 80 ILE A C 1
ATOM 622 O O . ILE A 1 80 ? 10.041 -0.730 -17.149 1.00 80.31 80 ILE A O 1
ATOM 626 N N . GLY A 1 81 ? 10.806 -1.956 -15.444 1.00 77.00 81 GLY A N 1
ATOM 627 C CA . GLY A 1 81 ? 12.220 -1.823 -15.793 1.00 77.00 81 GLY A CA 1
ATOM 628 C C . GLY A 1 81 ? 12.542 -2.390 -17.183 1.00 77.00 81 GLY A C 1
ATOM 629 O O . GLY A 1 81 ? 13.086 -1.653 -18.006 1.00 77.00 81 GLY A O 1
ATOM 630 N N . PRO A 1 82 ? 12.202 -3.664 -17.474 1.00 77.69 82 PRO A N 1
ATOM 631 C CA . PRO A 1 82 ? 12.420 -4.266 -18.786 1.00 77.69 82 PRO A CA 1
ATOM 632 C C . PRO A 1 82 ? 11.647 -3.554 -19.895 1.00 77.69 82 PRO A C 1
ATOM 634 O O . PRO A 1 82 ? 12.229 -3.282 -20.940 1.00 77.69 82 PRO A O 1
ATOM 637 N N . GLU A 1 83 ? 10.382 -3.192 -19.648 1.00 81.44 83 GLU A N 1
ATOM 638 C CA . GLU A 1 83 ? 9.553 -2.453 -20.610 1.00 81.44 83 GLU A CA 1
ATOM 639 C C . GLU A 1 83 ? 10.221 -1.134 -21.018 1.00 81.44 83 GLU A C 1
ATOM 641 O O . GLU A 1 83 ? 10.412 -0.879 -22.205 1.00 81.44 83 GLU A O 1
ATOM 646 N N . ILE A 1 84 ? 10.660 -0.328 -20.042 1.00 75.62 84 ILE A N 1
ATOM 647 C CA . ILE A 1 84 ? 11.372 0.926 -20.321 1.00 75.62 84 ILE A CA 1
ATOM 648 C C . ILE A 1 84 ? 12.664 0.643 -21.089 1.00 75.62 84 ILE A C 1
ATOM 650 O O . ILE A 1 84 ? 12.920 1.295 -22.094 1.00 75.62 84 ILE A O 1
ATOM 654 N N . TRP A 1 85 ? 13.466 -0.329 -20.649 1.00 69.94 85 TRP A N 1
ATOM 655 C CA . TRP A 1 85 ? 14.747 -0.659 -21.276 1.00 69.94 85 TRP A CA 1
ATOM 656 C C . TRP A 1 85 ? 14.615 -1.058 -22.753 1.00 69.94 85 TRP A C 1
ATOM 658 O O . TRP A 1 85 ? 15.397 -0.609 -23.598 1.00 69.94 85 TRP A O 1
ATOM 668 N N . GLU A 1 86 ? 13.634 -1.907 -23.064 1.00 76.00 86 GLU A N 1
ATOM 669 C CA . GLU A 1 86 ? 13.346 -2.356 -24.425 1.00 76.00 86 GLU A CA 1
ATOM 670 C C . GLU A 1 86 ? 12.826 -1.210 -25.297 1.00 76.00 86 GLU A C 1
ATOM 672 O O . GLU A 1 86 ? 13.279 -1.051 -26.434 1.00 76.00 86 GLU A O 1
ATOM 677 N N . GLU A 1 87 ? 11.927 -0.380 -24.760 1.00 74.75 87 GLU A N 1
ATOM 678 C CA . GLU A 1 87 ? 11.368 0.769 -25.476 1.00 74.75 87 GLU A CA 1
ATOM 679 C C . GLU A 1 87 ? 12.402 1.879 -25.725 1.00 74.75 87 GLU A C 1
ATOM 681 O O . GLU A 1 87 ? 12.327 2.569 -26.745 1.00 74.75 87 GLU A O 1
ATOM 686 N N . THR A 1 88 ? 13.392 2.046 -24.842 1.00 67.88 88 THR A N 1
ATOM 687 C CA . THR A 1 88 ? 14.408 3.107 -24.949 1.00 67.88 88 THR A CA 1
ATOM 688 C C . THR A 1 88 ? 15.709 2.679 -25.627 1.00 67.88 88 THR A C 1
ATOM 690 O O . THR A 1 88 ? 16.596 3.513 -25.811 1.00 67.88 88 THR A O 1
ATOM 693 N N . LEU A 1 89 ? 15.837 1.412 -26.045 1.00 60.38 89 LEU A N 1
ATOM 694 C CA . LEU A 1 89 ? 17.045 0.849 -26.675 1.00 60.38 89 LEU A CA 1
ATOM 695 C C . LEU A 1 89 ? 18.328 1.018 -25.827 1.00 60.38 89 LEU A C 1
ATOM 697 O O . LEU A 1 89 ? 19.425 1.134 -26.382 1.00 60.38 89 LEU A O 1
ATOM 701 N N . GLY A 1 90 ? 18.210 1.015 -24.495 1.00 54.75 90 GLY A N 1
ATOM 702 C CA . GLY A 1 90 ? 19.343 1.130 -23.567 1.00 54.75 90 GLY A CA 1
ATOM 703 C C . GLY A 1 90 ? 19.183 2.211 -22.489 1.00 54.75 90 GLY A C 1
ATOM 704 O O . GLY A 1 90 ? 18.114 2.822 -22.374 1.00 54.75 90 GLY A O 1
ATOM 705 N N . PRO A 1 91 ? 20.233 2.453 -21.678 1.00 50.62 91 PRO A N 1
ATOM 706 C CA . PRO A 1 91 ? 20.125 3.253 -20.466 1.00 50.62 91 PRO A CA 1
ATOM 707 C C . PRO A 1 91 ? 19.955 4.735 -20.806 1.00 50.62 91 PRO A C 1
ATOM 709 O O . PRO A 1 91 ? 20.841 5.380 -21.370 1.00 50.62 91 PRO A O 1
ATOM 712 N N . HIS A 1 92 ? 18.817 5.305 -20.417 1.00 52.50 92 HIS A N 1
ATOM 713 C CA . HIS A 1 92 ? 18.684 6.744 -20.228 1.00 52.50 92 HIS A CA 1
ATOM 714 C C . HIS A 1 92 ? 18.983 7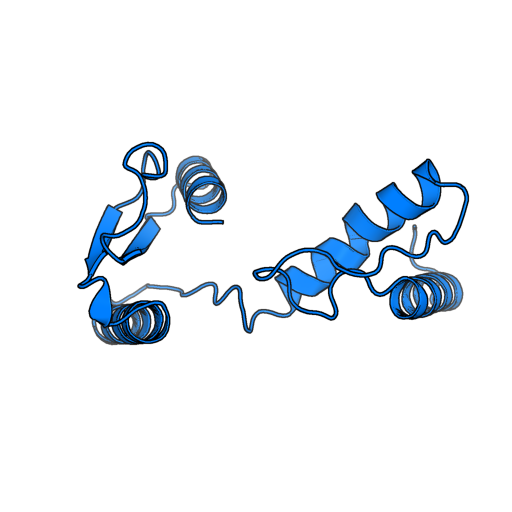.094 -18.769 1.00 52.50 92 HIS A C 1
ATOM 716 O O . HIS A 1 92 ? 18.599 6.366 -17.856 1.00 52.50 92 HIS A O 1
ATOM 722 N N . HIS A 1 93 ? 19.620 8.244 -18.540 1.00 48.09 93 HIS A N 1
ATOM 723 C CA . HIS A 1 93 ? 19.757 8.839 -17.211 1.00 48.09 93 HIS A CA 1
ATOM 724 C C . HIS A 1 93 ? 18.382 9.326 -16.719 1.00 48.09 93 HIS A C 1
ATOM 726 O O . HIS A 1 93 ? 18.065 10.511 -16.802 1.00 48.09 93 HIS A O 1
ATOM 732 N N . ILE A 1 94 ? 17.538 8.411 -16.237 1.00 51.09 94 ILE A N 1
ATOM 733 C CA . ILE A 1 94 ? 16.302 8.748 -15.524 1.00 51.09 94 ILE A CA 1
ATOM 734 C C . ILE A 1 94 ? 16.692 9.036 -14.075 1.00 51.09 94 ILE A C 1
ATOM 736 O O . ILE A 1 94 ? 16.565 8.207 -13.182 1.00 51.09 94 ILE A O 1
ATOM 740 N N . THR A 1 95 ? 17.231 10.226 -13.844 1.00 45.88 95 THR A N 1
ATOM 741 C CA . THR A 1 95 ? 17.429 10.741 -12.493 1.00 45.88 95 THR A CA 1
ATOM 742 C C . THR A 1 95 ? 16.127 11.413 -12.072 1.00 45.88 95 THR A C 1
ATOM 744 O O . THR A 1 95 ? 15.720 12.376 -12.712 1.00 45.88 95 THR A O 1
ATOM 747 N N . GLU A 1 96 ? 15.509 10.937 -10.989 1.00 51.19 96 GLU A N 1
ATOM 748 C CA . GLU A 1 96 ? 14.370 11.561 -10.285 1.00 51.19 96 GLU A CA 1
ATOM 749 C C . GLU A 1 96 ? 12.952 11.162 -10.751 1.00 51.19 96 GLU A C 1
ATOM 751 O O . GLU A 1 96 ? 12.223 11.926 -11.382 1.00 51.19 96 GLU A O 1
ATOM 756 N N . ASN A 1 97 ? 12.488 9.988 -10.303 1.00 51.75 97 ASN A N 1
ATOM 757 C CA . ASN A 1 97 ? 11.054 9.690 -10.212 1.00 51.75 97 ASN A CA 1
ATOM 758 C C . ASN A 1 97 ? 10.514 10.137 -8.838 1.00 51.75 97 ASN A C 1
ATOM 760 O O . ASN A 1 97 ? 11.129 9.898 -7.803 1.00 51.75 97 ASN A O 1
ATOM 764 N N . GLY A 1 98 ? 9.383 10.848 -8.845 1.00 46.19 98 GLY A N 1
ATOM 765 C CA . GLY A 1 98 ? 8.944 11.748 -7.770 1.00 46.19 98 GLY A CA 1
ATOM 766 C C . GLY A 1 98 ? 8.753 11.167 -6.358 1.00 46.19 98 GLY A C 1
ATOM 767 O O . GLY A 1 98 ? 8.591 9.965 -6.147 1.00 46.19 98 GLY A O 1
ATOM 768 N N . VAL A 1 99 ? 8.700 12.092 -5.387 1.00 44.09 99 VAL A N 1
ATOM 769 C CA . VAL A 1 99 ? 8.583 11.890 -3.927 1.00 44.09 99 VAL A CA 1
ATOM 770 C C . VAL A 1 99 ? 7.340 11.061 -3.568 1.00 44.09 99 VAL A C 1
ATOM 772 O O . VAL A 1 99 ? 6.249 11.577 -3.335 1.00 44.09 99 VAL A O 1
ATOM 775 N N . GLY A 1 100 ? 7.488 9.743 -3.574 1.00 46.50 100 GLY A N 1
ATOM 776 C CA . GLY A 1 100 ? 6.397 8.782 -3.401 1.00 46.50 100 GLY A CA 1
ATOM 777 C C . GLY A 1 100 ? 6.794 7.388 -3.873 1.00 46.50 100 GLY A C 1
ATOM 778 O O . GLY A 1 100 ? 6.340 6.395 -3.304 1.00 46.50 100 GLY A O 1
ATOM 779 N N . PHE A 1 101 ? 7.700 7.331 -4.846 1.00 47.69 101 PHE A N 1
ATOM 780 C CA . PHE A 1 101 ? 8.466 6.147 -5.205 1.00 47.69 101 PHE A CA 1
ATOM 781 C C . PHE A 1 101 ? 9.743 6.120 -4.356 1.00 47.69 101 PHE A C 1
ATOM 783 O O . PHE A 1 101 ? 10.332 7.165 -4.080 1.00 47.69 101 PHE A O 1
ATOM 790 N N . LYS A 1 102 ? 10.134 4.944 -3.850 1.00 47.50 102 LYS A N 1
ATOM 791 C CA . LYS A 1 102 ? 11.434 4.805 -3.178 1.00 47.50 102 LYS A CA 1
ATOM 792 C C . LYS A 1 102 ? 12.559 5.142 -4.171 1.00 47.50 102 LYS A C 1
ATOM 794 O O . LYS A 1 102 ? 12.369 4.882 -5.359 1.00 47.50 102 LYS A O 1
ATOM 799 N N . PRO A 1 103 ? 13.717 5.632 -3.692 1.00 46.22 103 PRO A N 1
ATOM 800 C CA . PRO A 1 103 ? 14.886 5.889 -4.537 1.00 46.22 103 PRO A CA 1
ATOM 801 C C . PRO A 1 103 ? 15.313 4.671 -5.371 1.00 46.22 103 PRO A C 1
ATOM 803 O O . PRO A 1 103 ? 15.786 4.833 -6.485 1.00 46.22 103 PRO A O 1
ATOM 806 N N . ASP A 1 104 ? 15.068 3.462 -4.864 1.00 50.81 104 ASP A N 1
ATOM 807 C CA . ASP A 1 104 ? 15.610 2.214 -5.413 1.00 50.81 104 ASP A CA 1
ATOM 808 C C . ASP A 1 104 ? 14.753 1.581 -6.533 1.00 50.81 104 ASP A C 1
ATOM 810 O O . ASP A 1 104 ? 14.927 0.404 -6.816 1.00 50.81 104 ASP A O 1
ATOM 814 N N . ILE A 1 105 ? 13.747 2.268 -7.096 1.00 52.72 105 ILE A N 1
ATOM 815 C CA . ILE A 1 105 ? 12.683 1.621 -7.902 1.00 52.72 105 ILE A CA 1
ATOM 816 C C . ILE A 1 105 ? 12.853 1.754 -9.428 1.00 52.72 105 ILE A C 1
ATOM 818 O O . ILE A 1 105 ? 12.258 0.958 -10.155 1.00 52.72 105 ILE A O 1
ATOM 822 N N . PRO A 1 106 ? 13.680 2.679 -9.943 1.00 55.22 106 PRO A N 1
ATOM 823 C CA . PRO A 1 106 ? 14.450 2.316 -11.131 1.00 55.22 106 PRO A CA 1
ATOM 824 C C . PRO A 1 106 ? 15.808 3.021 -11.129 1.00 55.22 106 PRO A C 1
ATOM 826 O O . PRO A 1 106 ? 15.998 4.028 -11.811 1.00 55.22 106 PRO A O 1
ATOM 829 N N . ASP A 1 107 ? 16.750 2.507 -10.347 1.00 62.69 107 ASP A N 1
ATOM 830 C CA . ASP A 1 107 ? 18.149 2.761 -10.669 1.00 62.69 107 ASP A CA 1
ATOM 831 C C . ASP A 1 107 ? 18.502 1.852 -11.852 1.00 62.69 107 ASP A C 1
ATOM 833 O O . ASP A 1 107 ? 18.419 0.625 -11.746 1.00 62.69 107 ASP A O 1
ATOM 837 N N . MET A 1 108 ? 18.815 2.454 -13.000 1.00 62.34 108 MET A N 1
ATOM 838 C CA . MET A 1 108 ? 19.133 1.705 -14.215 1.00 62.34 108 MET A CA 1
ATOM 839 C C . MET A 1 108 ? 20.402 0.864 -14.041 1.00 62.34 108 MET A C 1
ATOM 841 O O . MET A 1 108 ? 20.498 -0.192 -14.662 1.00 62.34 108 MET A O 1
ATOM 845 N N . ASP A 1 109 ? 21.308 1.263 -13.145 1.00 64.25 109 ASP A N 1
ATOM 846 C CA . ASP A 1 109 ? 22.519 0.503 -12.835 1.00 64.25 109 ASP A CA 1
ATOM 847 C C . ASP A 1 109 ? 22.166 -0.776 -12.049 1.00 64.25 109 ASP A C 1
ATOM 849 O O . ASP A 1 109 ? 22.647 -1.867 -12.363 1.00 64.25 109 ASP A O 1
ATOM 853 N N . LEU A 1 110 ? 21.239 -0.682 -11.083 1.00 64.88 110 LEU A N 1
ATOM 854 C CA . LEU A 1 110 ? 20.698 -1.857 -10.377 1.00 64.88 110 LEU A CA 1
ATOM 855 C C . LEU A 1 110 ? 19.854 -2.744 -11.304 1.00 64.88 110 LEU A C 1
ATOM 857 O O . LEU A 1 110 ? 19.802 -3.963 -11.133 1.00 64.88 110 LEU A O 1
ATOM 861 N N . MET A 1 111 ? 19.185 -2.142 -12.290 1.00 67.38 111 MET A N 1
ATOM 862 C CA . MET A 1 111 ? 18.405 -2.870 -13.286 1.00 67.38 111 MET A CA 1
ATOM 863 C C . MET A 1 111 ? 19.307 -3.670 -14.230 1.00 67.38 111 MET A C 1
ATOM 865 O O . MET A 1 111 ? 19.017 -4.836 -14.501 1.00 67.38 111 MET A O 1
ATOM 869 N N . GLU A 1 112 ? 20.418 -3.087 -14.692 1.00 66.56 112 GLU A N 1
ATOM 870 C CA . GLU A 1 112 ? 21.440 -3.821 -15.442 1.00 66.56 112 GLU A CA 1
ATOM 871 C C . GLU A 1 112 ? 21.965 -5.006 -14.624 1.00 66.56 112 GLU A C 1
ATOM 873 O O . GLU A 1 112 ?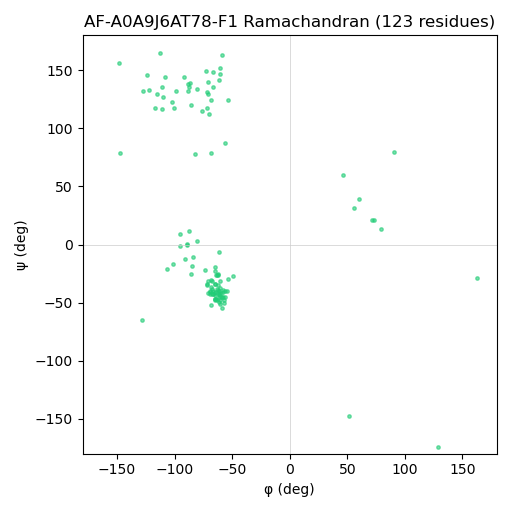 21.978 -6.128 -15.134 1.00 66.56 112 GLU A O 1
ATOM 878 N N . GLU A 1 113 ? 22.322 -4.804 -13.350 1.00 70.12 113 GLU A N 1
ATOM 879 C CA . GLU A 1 113 ? 22.785 -5.886 -12.469 1.00 70.12 113 GLU A CA 1
ATOM 880 C C . GLU A 1 113 ? 21.741 -7.012 -12.338 1.00 70.12 113 GLU A C 1
ATOM 882 O O . GLU A 1 113 ? 22.075 -8.190 -12.499 1.00 70.12 113 GLU A O 1
ATOM 887 N N . HIS A 1 114 ? 20.462 -6.672 -12.134 1.00 68.19 114 HIS A N 1
ATOM 888 C CA . HIS A 1 114 ? 19.366 -7.647 -12.031 1.00 68.19 114 HIS A CA 1
ATOM 889 C C . HIS A 1 114 ? 19.121 -8.414 -13.337 1.00 68.19 114 HIS A C 1
ATOM 891 O O . HIS A 1 114 ? 18.932 -9.632 -13.315 1.00 68.19 114 HIS A O 1
ATOM 897 N N . LEU A 1 115 ? 19.160 -7.741 -14.492 1.00 70.00 115 LEU A N 1
ATOM 898 C CA . LEU A 1 115 ? 19.034 -8.396 -15.802 1.00 70.00 115 LEU A CA 1
ATOM 899 C C . LEU A 1 115 ? 20.228 -9.300 -16.102 1.00 70.00 115 LEU A C 1
ATOM 901 O O . LEU A 1 115 ? 20.053 -10.398 -16.641 1.00 70.00 115 LEU A O 1
ATOM 905 N N . HIS A 1 116 ? 21.437 -8.861 -15.749 1.00 72.75 116 HIS A N 1
ATOM 906 C CA . HIS A 1 116 ? 22.641 -9.675 -15.848 1.00 72.75 116 HIS A CA 1
ATOM 907 C C . HIS A 1 116 ? 22.536 -10.924 -14.967 1.00 72.75 116 HIS A C 1
ATOM 909 O O . HIS A 1 116 ? 22.824 -12.019 -15.455 1.00 72.75 116 HIS A O 1
ATOM 915 N N . TRP A 1 117 ? 22.046 -10.785 -13.732 1.00 72.94 117 TRP A N 1
ATOM 916 C CA . TRP A 1 117 ? 21.794 -11.901 -12.821 1.00 72.94 117 TRP A CA 1
ATOM 917 C C . TRP A 1 117 ? 20.719 -12.867 -13.348 1.00 72.94 117 TRP A C 1
ATOM 919 O O . TRP A 1 117 ? 20.950 -14.076 -13.417 1.00 72.94 117 TRP A O 1
ATOM 929 N N . LYS A 1 118 ? 19.565 -12.367 -13.817 1.00 68.44 118 LYS A N 1
ATOM 930 C CA . LYS A 1 118 ? 18.523 -13.221 -14.420 1.00 68.44 118 LYS A CA 1
ATOM 931 C C . LYS A 1 118 ? 19.055 -14.010 -15.615 1.00 68.44 118 LYS A C 1
ATOM 933 O O . LYS A 1 118 ? 18.744 -15.193 -15.756 1.00 68.44 118 LYS A O 1
ATOM 938 N N . ARG A 1 119 ? 19.900 -13.381 -16.441 1.00 72.00 119 ARG A N 1
ATOM 939 C CA . ARG A 1 119 ? 20.554 -14.031 -17.583 1.00 72.00 119 ARG A CA 1
ATOM 940 C C . ARG A 1 119 ? 21.574 -15.086 -17.147 1.00 72.00 119 ARG A C 1
ATOM 942 O O . ARG A 1 119 ? 21.653 -16.123 -17.801 1.00 72.00 119 ARG A O 1
ATOM 949 N N . SER A 1 120 ? 22.338 -14.856 -16.074 1.00 69.00 120 SER A N 1
ATOM 950 C CA . SER A 1 120 ? 23.303 -15.842 -15.563 1.00 69.00 120 SER A CA 1
ATOM 951 C C . SER A 1 120 ? 22.635 -17.053 -14.912 1.00 69.00 120 SER A C 1
ATOM 953 O O . SER A 1 120 ? 23.163 -18.156 -15.010 1.00 69.00 120 SER A O 1
ATOM 955 N N . GLU A 1 121 ? 21.462 -16.866 -14.307 1.00 71.38 121 GLU A N 1
ATOM 956 C CA . GLU A 1 121 ? 20.683 -17.932 -13.660 1.00 71.38 121 GLU A CA 1
ATOM 957 C C . GLU A 1 121 ? 19.700 -18.640 -14.616 1.00 71.38 121 GLU A C 1
ATOM 959 O O . GLU A 1 121 ? 19.001 -19.575 -14.227 1.00 71.38 121 GLU A O 1
ATOM 964 N N . GLY A 1 122 ? 19.641 -18.223 -15.888 1.00 66.81 122 GLY A N 1
ATOM 965 C CA . GLY A 1 122 ? 18.810 -18.863 -16.912 1.00 66.81 122 GLY A CA 1
ATOM 966 C C . GLY A 1 122 ? 17.305 -18.636 -16.747 1.00 66.81 122 GLY A C 1
ATOM 967 O O . GLY A 1 122 ? 16.510 -19.408 -17.288 1.00 66.81 122 GLY A O 1
ATOM 968 N N . PHE A 1 123 ? 16.897 -17.594 -16.018 1.00 56.25 123 PHE A N 1
ATOM 969 C CA . PHE A 1 123 ? 15.493 -17.200 -15.957 1.00 56.25 123 PHE A CA 1
ATOM 970 C C . PHE A 1 123 ? 15.059 -16.584 -17.297 1.00 56.25 123 PHE A C 1
ATOM 972 O O . PHE A 1 123 ? 15.831 -15.837 -17.904 1.00 56.25 123 PHE A O 1
ATOM 979 N N . PRO A 1 124 ? 13.839 -16.883 -17.779 1.00 58.16 124 PRO A N 1
ATOM 980 C CA . PRO A 1 124 ? 13.292 -16.197 -18.941 1.00 58.16 124 PRO A CA 1
ATOM 981 C C . PRO A 1 124 ? 13.157 -14.696 -18.647 1.00 58.16 124 PRO A C 1
ATOM 983 O O . PRO A 1 124 ? 12.821 -14.315 -17.520 1.00 58.16 124 PRO A O 1
ATOM 986 N N . LEU A 1 125 ? 13.461 -13.884 -19.665 1.00 54.53 125 LEU A N 1
ATOM 987 C CA . LEU A 1 125 ? 13.186 -12.447 -19.678 1.00 54.53 125 LEU A CA 1
ATOM 988 C C . LEU A 1 125 ? 11.680 -12.216 -19.813 1.00 54.53 125 LEU A C 1
ATOM 990 O O . LEU A 1 125 ? 11.064 -12.923 -20.648 1.00 54.53 125 LEU A O 1
#

Solvent-accessible surface area (backbone atoms only — not comparable to full-atom values): 7703 Å² total; per-residue (Å²): 106,71,48,63,50,17,48,52,24,50,75,73,72,42,90,39,80,46,67,42,38,65,81,59,62,79,88,69,62,42,67,76,33,49,76,47,75,42,65,50,92,45,41,68,66,45,34,52,52,52,51,51,55,47,49,76,74,36,86,97,61,84,82,78,50,77,90,77,37,62,65,60,45,48,50,32,57,74,44,56,46,53,54,51,38,66,76,59,77,46,93,67,92,69,78,81,75,62,101,84,56,64,86,80,45,67,42,64,69,60,47,50,52,50,53,52,48,37,58,74,73,69,50,84,132

InterPro domains:
  IPR001926 Tryptophan synthase beta chain-like, PALP domain [PF00291] (1-90)
  IPR036052 Tryptophan synthase beta chain-like, PALP domain superfamily [G3DSA:3.40.50.1100] (1-68)
  IPR036052 Tryptophan synthase beta chain-like, PALP domain superfamily [G3DSA:3.40.50.1100] (69-99)
  IPR036052 Tryptophan synthase beta chain-like, PALP domain superfamily [SSF53686] (1-93)
  IPR050214 Cysteine synthase/Cystathionine beta-synthase [PTHR10314] (1-95)